Protein AF-A0A920NLV5-F1 (afdb_monom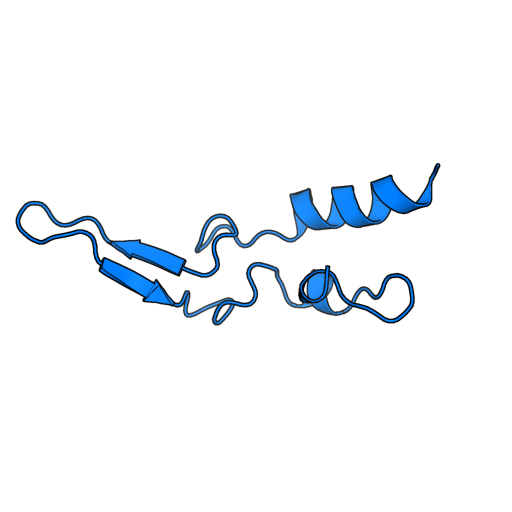er_lite)

Foldseek 3Di:
DPQVVVLVVLLVVFFDPQCRLQQWNWDDDPPDPIDTDGRPQCSSQRTDPVQQPDDDVNHGSSRD

Secondary structure (DSSP, 8-state):
--HHHHHHHHHHHHB-GGGTTSSEEEE--SSS--EEEE-TTTTT--B-HHHHT--BTTB-GGG-

Structure (mmCIF, N/CA/C/O backbone):
data_AF-A0A920NLV5-F1
#
_entry.id   AF-A0A920NLV5-F1
#
loop_
_atom_site.group_PDB
_atom_site.id
_atom_site.type_symbol
_atom_site.label_atom_id
_atom_site.label_alt_id
_atom_site.label_comp_id
_atom_site.label_asym_id
_atom_site.label_entity_id
_atom_site.label_seq_id
_atom_site.pdbx_PDB_ins_code
_atom_site.Cartn_x
_atom_site.Cartn_y
_atom_site.Cartn_z
_atom_site.occupancy
_atom_site.B_iso_or_equiv
_atom_site.auth_seq_id
_atom_site.auth_comp_id
_atom_site.auth_asym_id
_atom_site.auth_atom_id
_atom_site.pdbx_PDB_model_num
ATOM 1 N N . MET A 1 1 ? -5.600 11.374 23.867 1.00 50.56 1 MET A N 1
ATOM 2 C CA . MET A 1 1 ? -4.172 11.527 23.499 1.00 50.56 1 MET A CA 1
ATOM 3 C C . MET A 1 1 ? -3.406 10.194 23.447 1.00 50.56 1 MET A C 1
ATOM 5 O O . MET A 1 1 ? -2.398 10.146 22.765 1.00 50.56 1 MET A O 1
ATOM 9 N N . ALA A 1 2 ? -3.899 9.094 24.041 1.00 45.91 2 ALA A N 1
ATOM 10 C CA . ALA A 1 2 ? -3.259 7.766 23.965 1.00 45.91 2 ALA A CA 1
ATOM 11 C C . ALA A 1 2 ? -3.631 6.911 22.724 1.00 45.91 2 ALA A C 1
ATOM 13 O O . ALA A 1 2 ? -2.912 5.981 22.379 1.00 45.91 2 ALA A O 1
ATOM 14 N N . THR A 1 3 ? -4.732 7.219 22.026 1.00 53.09 3 THR A N 1
ATOM 15 C CA . THR A 1 3 ? -5.286 6.375 20.945 1.00 53.09 3 THR A CA 1
ATOM 16 C C . THR A 1 3 ? -4.589 6.515 19.587 1.00 53.09 3 THR A C 1
ATOM 18 O O . THR A 1 3 ? -4.646 5.589 18.787 1.00 53.09 3 THR A O 1
ATOM 21 N N . SER A 1 4 ? -3.899 7.634 19.334 1.00 55.75 4 SER A N 1
ATOM 22 C CA . SER A 1 4 ? -3.116 7.846 18.102 1.00 55.75 4 SER A CA 1
ATOM 23 C C . SER A 1 4 ? -1.828 7.013 18.087 1.00 55.75 4 SER A C 1
ATOM 25 O O . SER A 1 4 ? -1.460 6.443 17.066 1.00 55.75 4 SER A O 1
ATOM 27 N N . LEU A 1 5 ? -1.181 6.855 19.247 1.00 60.06 5 LEU A N 1
ATOM 28 C CA . LEU A 1 5 ? 0.083 6.124 19.367 1.00 60.06 5 LEU A CA 1
ATOM 29 C C . LEU A 1 5 ? -0.044 4.642 19.005 1.00 60.06 5 LEU A C 1
ATOM 31 O O . LEU A 1 5 ? 0.876 4.097 18.409 1.00 60.06 5 LEU A O 1
ATOM 35 N N . ALA A 1 6 ? -1.173 3.996 19.317 1.00 64.69 6 ALA A N 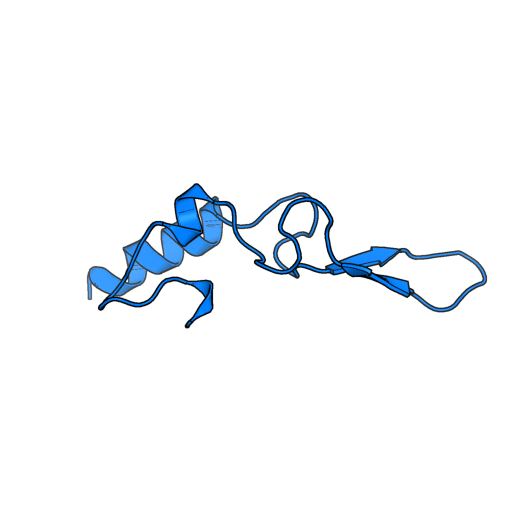1
ATOM 36 C CA . ALA A 1 6 ? -1.379 2.585 18.987 1.00 64.69 6 ALA A CA 1
ATOM 37 C C . ALA A 1 6 ? -1.444 2.355 17.467 1.00 64.69 6 ALA A C 1
ATOM 39 O O . ALA A 1 6 ? -0.758 1.476 16.953 1.00 64.69 6 ALA A O 1
ATOM 40 N N . VAL A 1 7 ? -2.204 3.188 16.744 1.00 67.62 7 VAL A N 1
ATOM 41 C CA . VAL A 1 7 ? -2.278 3.149 15.271 1.00 67.62 7 VAL A CA 1
ATOM 42 C C . VAL A 1 7 ? -0.922 3.509 14.661 1.00 67.62 7 VAL A C 1
ATOM 44 O O . VAL A 1 7 ? -0.460 2.842 13.744 1.00 67.62 7 VAL A O 1
ATOM 47 N N . PHE A 1 8 ? -0.233 4.509 15.215 1.00 68.69 8 PHE A N 1
ATOM 48 C CA . PHE A 1 8 ? 1.090 4.919 14.744 1.00 68.69 8 PHE A CA 1
ATOM 49 C C . PHE A 1 8 ? 2.157 3.830 14.947 1.00 68.69 8 PHE A C 1
ATOM 51 O O . PHE A 1 8 ? 3.015 3.616 14.095 1.00 68.69 8 PHE A O 1
ATOM 58 N N . HIS A 1 9 ? 2.089 3.090 16.055 1.00 70.12 9 HIS A N 1
ATOM 59 C CA . HIS A 1 9 ? 2.982 1.962 16.302 1.00 70.12 9 HIS A CA 1
ATOM 60 C C . HIS A 1 9 ? 2.689 0.791 15.353 1.00 70.12 9 HIS A C 1
ATOM 62 O O . HIS A 1 9 ? 3.615 0.123 14.900 1.00 70.12 9 HIS A O 1
ATOM 68 N N . LEU A 1 10 ? 1.416 0.580 15.007 1.00 72.81 10 LEU A N 1
ATOM 69 C CA . LEU A 1 10 ? 0.989 -0.387 13.995 1.00 72.81 10 LEU A CA 1
ATOM 70 C C . LEU A 1 10 ? 1.455 -0.021 12.589 1.00 72.81 10 LEU A C 1
ATOM 72 O O . LEU A 1 10 ? 1.883 -0.912 11.868 1.00 72.81 10 LEU A O 1
ATOM 76 N N . MET A 1 11 ? 1.456 1.266 12.228 1.00 68.44 11 MET A N 1
ATOM 77 C CA . MET A 1 11 ? 2.071 1.734 10.982 1.00 68.44 11 MET A CA 1
ATOM 78 C C . MET A 1 11 ? 3.539 1.309 10.923 1.00 68.44 11 MET A C 1
ATOM 80 O O . MET A 1 11 ? 3.940 0.633 9.993 1.00 68.44 11 MET A O 1
ATOM 84 N N . LEU A 1 12 ? 4.333 1.641 11.945 1.00 68.56 12 LEU A N 1
ATOM 85 C CA . LEU A 1 12 ? 5.779 1.379 11.954 1.00 68.56 12 LEU A CA 1
ATOM 86 C C . LEU A 1 12 ? 6.141 -0.112 11.920 1.00 68.56 12 LEU A C 1
ATOM 88 O O . LEU A 1 12 ? 7.161 -0.478 11.346 1.00 68.56 12 LEU A O 1
ATOM 92 N N . LYS A 1 13 ? 5.332 -0.963 12.557 1.00 68.62 13 LYS A N 1
ATOM 93 C CA . LYS A 1 13 ? 5.586 -2.409 12.656 1.00 68.62 13 LYS A CA 1
ATOM 94 C C . LYS A 1 13 ? 4.876 -3.242 11.588 1.00 68.62 13 LYS A C 1
ATOM 96 O O . LYS A 1 13 ? 5.230 -4.400 11.394 1.00 68.62 13 LYS A O 1
ATOM 101 N N . GLY A 1 14 ? 3.835 -2.692 10.974 1.00 71.44 14 GLY A N 1
ATOM 102 C CA . GLY A 1 14 ? 2.926 -3.408 10.085 1.00 71.44 14 GLY A CA 1
ATOM 103 C C . GLY A 1 14 ? 3.292 -3.315 8.612 1.00 71.44 14 GLY A C 1
ATOM 104 O O . GLY A 1 14 ? 2.793 -4.118 7.821 1.00 71.44 14 GLY A O 1
ATOM 105 N N . THR A 1 15 ? 4.134 -2.347 8.247 1.00 76.44 15 THR A N 1
ATOM 106 C CA . THR A 1 15 ? 4.589 -2.126 6.876 1.00 76.44 15 THR A CA 1
ATOM 107 C C . THR A 1 15 ? 5.335 -3.338 6.345 1.00 76.44 15 THR A C 1
ATOM 109 O O . THR A 1 15 ? 6.244 -3.856 6.993 1.00 76.44 15 THR A O 1
ATOM 112 N N . LEU A 1 16 ? 4.969 -3.790 5.147 1.00 77.06 16 LEU A N 1
ATOM 113 C CA . LEU A 1 16 ? 5.655 -4.919 4.536 1.00 77.06 16 LEU A CA 1
ATOM 114 C C . LEU A 1 16 ? 6.995 -4.491 3.930 1.00 77.06 16 LEU A C 1
ATOM 116 O O . LEU A 1 16 ? 7.016 -3.685 2.999 1.00 77.06 16 LEU A O 1
ATOM 120 N N . GLU A 1 17 ? 8.093 -5.104 4.377 1.00 77.50 17 GLU A N 1
ATOM 121 C CA . GLU A 1 17 ? 9.434 -4.869 3.815 1.00 77.50 17 GLU A CA 1
ATOM 122 C C . GLU A 1 17 ? 9.489 -5.161 2.309 1.00 77.50 17 GLU A C 1
ATOM 124 O O . GLU A 1 17 ? 10.159 -4.452 1.567 1.00 77.50 17 GLU A O 1
ATOM 129 N N . SER A 1 18 ? 8.702 -6.131 1.828 1.00 81.19 18 SER A N 1
ATOM 130 C CA . SER A 1 18 ? 8.671 -6.542 0.416 1.00 81.19 18 SER A CA 1
ATOM 131 C C . SER A 1 18 ? 8.258 -5.435 -0.560 1.00 81.19 18 SER A C 1
ATOM 133 O O . SER A 1 18 ? 8.526 -5.547 -1.750 1.00 81.19 18 SER A O 1
ATOM 135 N N . CYS A 1 19 ? 7.568 -4.394 -0.090 1.00 83.38 19 CYS A N 1
ATOM 136 C CA . CYS A 1 19 ? 7.162 -3.251 -0.916 1.00 83.38 19 CYS A CA 1
ATOM 137 C C . CYS A 1 19 ? 7.388 -1.902 -0.225 1.00 83.38 19 CYS A C 1
ATOM 139 O O . CYS A 1 19 ? 6.823 -0.903 -0.656 1.00 83.38 19 CYS A O 1
ATOM 141 N N . GLY A 1 20 ? 8.122 -1.875 0.894 1.00 80.75 20 GLY A N 1
ATOM 142 C CA . GLY A 1 20 ? 8.343 -0.667 1.695 1.00 80.75 20 GLY A CA 1
ATOM 143 C C . GLY A 1 20 ? 7.075 0.005 2.242 1.00 80.75 20 GLY A C 1
ATOM 144 O O . GLY A 1 20 ? 7.162 1.098 2.790 1.00 80.75 20 GLY A O 1
ATOM 145 N N . GLY A 1 21 ? 5.902 -0.627 2.109 1.00 83.00 21 GLY A N 1
ATOM 146 C CA . GLY A 1 21 ? 4.611 -0.032 2.468 1.00 83.00 21 GLY A CA 1
ATOM 147 C C . GLY A 1 21 ? 3.861 0.652 1.340 1.00 83.00 21 GLY A C 1
ATOM 148 O O . GLY A 1 21 ? 2.762 1.152 1.571 1.00 83.00 21 GLY A O 1
ATOM 149 N N . ASP A 1 22 ? 4.384 0.664 0.119 1.00 84.44 22 ASP A N 1
ATOM 150 C CA . ASP A 1 22 ? 3.683 1.272 -1.014 1.00 84.44 22 ASP A CA 1
ATOM 151 C C . ASP A 1 22 ? 2.608 0.356 -1.604 1.00 84.44 22 ASP A C 1
ATOM 153 O O . ASP A 1 22 ? 1.698 0.815 -2.287 1.00 84.44 22 ASP A O 1
ATOM 157 N N . GLY A 1 23 ? 2.681 -0.953 -1.339 1.00 86.69 23 GLY A N 1
ATOM 158 C CA . GLY A 1 23 ? 1.799 -1.944 -1.968 1.00 86.69 23 GLY A CA 1
ATOM 159 C C . GLY A 1 23 ? 2.114 -2.188 -3.449 1.00 86.69 23 GLY A C 1
ATOM 160 O O . GLY A 1 23 ? 1.547 -3.094 -4.064 1.00 86.69 23 GLY A O 1
ATOM 161 N N . LE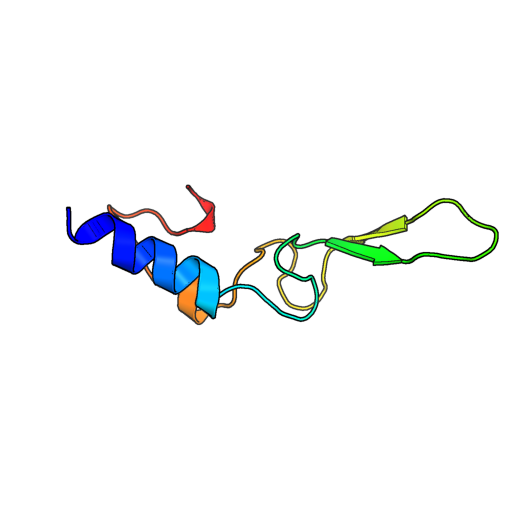U A 1 24 ? 3.066 -1.432 -3.991 1.00 88.75 24 LEU A N 1
ATOM 162 C CA . LEU A 1 24 ? 3.623 -1.536 -5.328 1.00 88.75 24 LEU A CA 1
ATOM 163 C C . LEU A 1 24 ? 5.133 -1.752 -5.211 1.00 88.75 24 LEU A C 1
ATOM 165 O O . LEU A 1 24 ? 5.777 -1.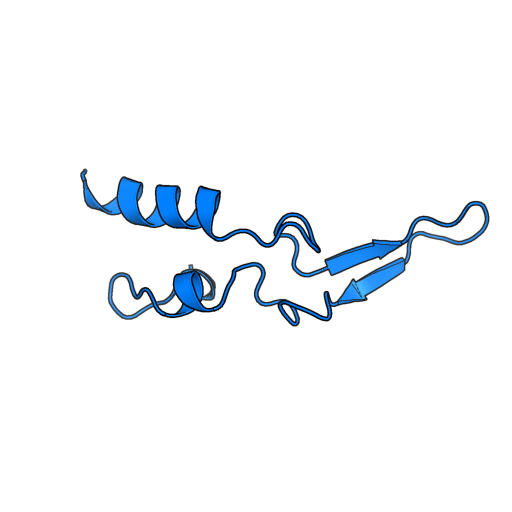225 -4.308 1.00 88.75 24 LEU A O 1
ATOM 169 N N . ILE A 1 25 ? 5.695 -2.529 -6.126 1.00 89.31 25 ILE A N 1
ATOM 170 C CA . ILE A 1 25 ? 7.134 -2.727 -6.262 1.00 89.31 25 ILE A CA 1
ATOM 171 C C . ILE A 1 25 ? 7.556 -1.997 -7.530 1.00 89.31 25 ILE A C 1
ATOM 173 O O . ILE A 1 25 ? 7.028 -2.261 -8.614 1.00 89.31 25 ILE A O 1
ATOM 177 N N . LYS A 1 26 ? 8.491 -1.060 -7.378 1.00 89.56 26 LYS A N 1
ATOM 178 C CA . LYS A 1 26 ? 9.120 -0.373 -8.500 1.00 89.56 26 LYS A CA 1
ATOM 179 C C . LYS A 1 26 ? 10.220 -1.271 -9.056 1.00 89.56 26 LYS A C 1
ATOM 181 O O . LYS A 1 26 ? 11.152 -1.620 -8.337 1.00 89.56 26 LYS A O 1
ATOM 186 N N . ILE A 1 27 ? 10.104 -1.645 -10.322 1.00 88.19 27 ILE A N 1
ATOM 187 C CA . ILE A 1 27 ? 11.139 -2.391 -11.032 1.00 88.19 27 ILE A CA 1
ATOM 188 C C . ILE A 1 27 ? 11.848 -1.401 -11.948 1.00 88.19 27 ILE A C 1
ATOM 190 O O . ILE A 1 27 ? 11.297 -0.980 -12.966 1.00 88.19 27 ILE A O 1
ATOM 194 N N . GLU A 1 28 ? 13.058 -1.020 -11.549 1.00 88.69 28 GLU A N 1
ATOM 195 C CA . GLU A 1 28 ? 13.924 -0.149 -12.338 1.00 88.69 28 GLU A CA 1
ATOM 196 C C . GLU A 1 28 ? 14.726 -0.999 -13.325 1.00 88.69 28 GLU A C 1
ATOM 198 O O . GLU A 1 28 ? 15.384 -1.976 -12.956 1.00 88.69 28 GLU A O 1
ATOM 203 N N . MET A 1 29 ? 14.655 -0.635 -14.603 1.00 86.12 29 MET A N 1
ATOM 204 C CA . MET A 1 29 ? 15.394 -1.294 -15.673 1.00 86.12 29 MET A CA 1
ATOM 205 C C . MET A 1 29 ? 16.261 -0.269 -16.389 1.00 86.12 29 MET A C 1
ATOM 207 O O . MET A 1 29 ? 15.826 0.842 -16.659 1.00 86.12 29 MET A O 1
ATOM 211 N N . ASN A 1 30 ? 17.479 -0.660 -16.766 1.00 87.12 30 ASN A N 1
ATOM 212 C CA . ASN A 1 30 ? 18.461 0.266 -17.347 1.00 87.12 30 ASN A CA 1
ATOM 213 C C . ASN A 1 30 ? 18.003 0.981 -18.630 1.00 87.12 30 ASN A C 1
ATOM 215 O O . ASN A 1 30 ? 18.569 2.009 -18.987 1.00 87.12 30 ASN A O 1
ATOM 219 N N . PHE A 1 31 ? 17.034 0.420 -19.354 1.00 87.06 31 PHE A N 1
ATOM 220 C CA . PHE A 1 31 ? 16.659 0.883 -20.694 1.00 87.06 31 PHE A CA 1
ATOM 221 C C . PHE A 1 31 ? 15.154 1.050 -20.894 1.00 87.06 31 PHE A C 1
ATOM 223 O O . PHE A 1 31 ? 14.733 1.526 -21.946 1.00 87.06 31 PHE A O 1
ATOM 230 N N . LEU A 1 32 ? 14.343 0.631 -19.923 1.00 88.38 32 LEU A N 1
ATOM 231 C CA . LEU A 1 32 ? 12.892 0.732 -19.991 1.00 88.38 32 LEU A CA 1
ATOM 232 C C . LEU A 1 32 ? 12.410 1.717 -18.928 1.00 88.38 32 LEU A C 1
ATOM 234 O O . LEU A 1 32 ? 13.061 1.848 -17.892 1.00 88.38 32 LEU A O 1
ATOM 238 N N . PRO A 1 33 ? 11.282 2.404 -19.173 1.00 88.38 33 PRO A N 1
ATOM 239 C CA . PRO A 1 33 ? 10.656 3.211 -18.142 1.00 88.38 33 PRO A CA 1
ATOM 240 C C . P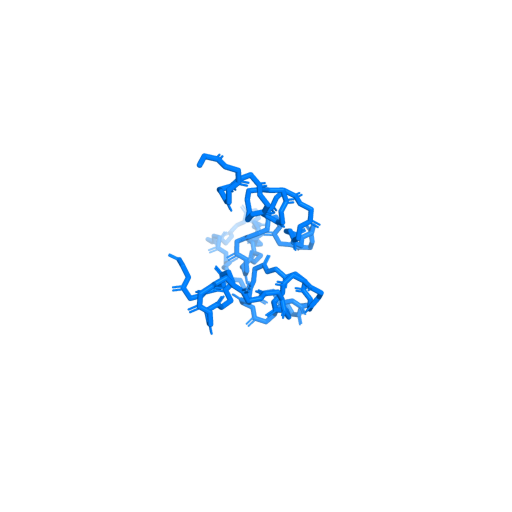RO A 1 33 ? 10.320 2.3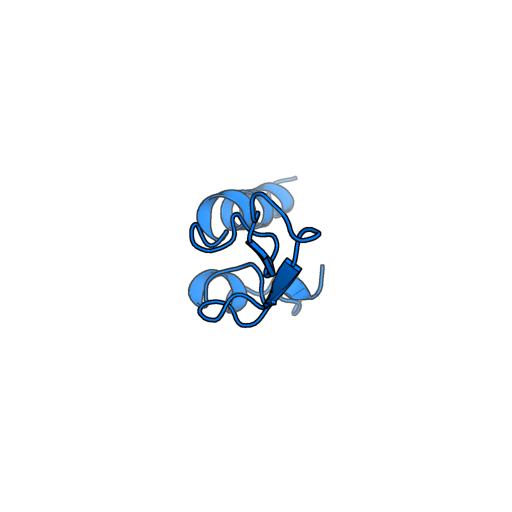46 -16.928 1.00 88.38 33 PRO A C 1
ATOM 242 O O . PRO A 1 33 ? 10.025 1.156 -17.060 1.00 88.38 33 PRO A O 1
ATOM 245 N N . ASP A 1 34 ? 10.344 2.975 -15.759 1.00 90.69 34 ASP A N 1
ATOM 246 C CA . ASP A 1 34 ? 10.013 2.326 -14.498 1.00 90.69 34 ASP A CA 1
ATOM 247 C C . ASP A 1 34 ? 8.634 1.665 -14.567 1.00 90.69 34 ASP A C 1
ATOM 249 O O . ASP A 1 34 ? 7.635 2.299 -14.923 1.00 90.69 34 ASP A O 1
ATOM 253 N N . VAL A 1 35 ? 8.578 0.385 -14.200 1.00 91.25 35 VAL A N 1
ATOM 254 C CA . VAL A 1 35 ? 7.324 -0.368 -14.142 1.00 91.25 35 VAL A CA 1
ATOM 255 C C . VAL A 1 35 ? 6.944 -0.579 -12.686 1.00 91.25 35 VAL A C 1
ATOM 257 O O . VAL A 1 35 ? 7.755 -1.011 -11.867 1.00 91.25 35 VAL A O 1
ATOM 260 N N . TYR A 1 36 ? 5.683 -0.299 -12.374 1.00 91.12 36 TYR A N 1
ATOM 261 C CA . TYR A 1 36 ? 5.102 -0.554 -11.065 1.00 91.12 36 TYR A CA 1
ATOM 262 C C . TYR A 1 36 ? 4.264 -1.819 -11.140 1.00 91.12 36 TYR A C 1
ATOM 264 O O . TYR A 1 36 ? 3.278 -1.878 -11.876 1.00 91.12 36 TYR A O 1
ATOM 272 N N . VAL A 1 37 ? 4.649 -2.831 -10.370 1.00 91.38 37 VAL A N 1
ATOM 273 C CA . VAL A 1 37 ? 3.870 -4.062 -10.229 1.00 91.38 37 VAL A CA 1
ATOM 274 C C . VAL A 1 37 ? 3.235 -4.109 -8.849 1.00 91.38 37 VAL A C 1
ATOM 276 O O . VAL A 1 37 ? 3.824 -3.665 -7.865 1.00 91.38 37 VAL A O 1
ATOM 279 N N . THR A 1 38 ? 2.021 -4.642 -8.751 1.00 91.69 38 THR A N 1
ATOM 280 C CA . THR A 1 38 ? 1.389 -4.863 -7.449 1.00 91.69 38 THR A CA 1
ATOM 281 C C . THR A 1 38 ? 2.215 -5.857 -6.644 1.00 91.69 38 THR A C 1
ATOM 283 O O . THR A 1 38 ? 2.608 -6.903 -7.158 1.00 91.69 38 THR A O 1
ATOM 286 N N . CYS A 1 39 ? 2.474 -5.543 -5.375 1.00 89.12 39 CYS A N 1
ATOM 287 C CA . CYS A 1 39 ? 3.192 -6.452 -4.495 1.00 89.12 39 CYS A CA 1
ATOM 288 C C . CYS A 1 39 ? 2.404 -7.758 -4.351 1.00 89.12 39 CYS A C 1
ATOM 290 O O . CYS A 1 39 ? 1.257 -7.754 -3.907 1.00 89.12 39 CYS A O 1
ATOM 292 N N . GLU A 1 40 ? 3.023 -8.882 -4.690 1.00 87.31 40 GLU A N 1
ATOM 293 C CA . GLU A 1 40 ? 2.386 -10.201 -4.626 1.00 87.31 40 GLU A CA 1
ATOM 294 C C . GLU A 1 40 ? 2.063 -10.647 -3.192 1.00 87.31 40 GLU A C 1
ATOM 296 O O . GLU A 1 40 ? 1.117 -11.405 -2.970 1.00 87.31 40 GLU A O 1
ATOM 301 N N . VAL A 1 41 ? 2.812 -10.133 -2.211 1.00 84.81 41 VAL A N 1
ATOM 302 C CA . VAL A 1 41 ? 2.696 -10.542 -0.809 1.00 84.81 41 VAL A CA 1
ATOM 303 C C . VAL A 1 41 ? 1.529 -9.842 -0.118 1.00 84.81 41 VAL A C 1
ATOM 305 O O . VAL A 1 41 ? 0.677 -10.504 0.473 1.00 84.81 41 VAL A O 1
ATOM 308 N N . CYS A 1 42 ? 1.454 -8.508 -0.201 1.00 85.50 42 CYS A N 1
ATOM 309 C CA . CYS A 1 42 ? 0.346 -7.753 0.395 1.00 85.50 42 CYS A CA 1
ATOM 310 C C . CYS A 1 42 ? -0.830 -7.545 -0.566 1.00 85.50 42 CYS A C 1
ATOM 312 O O . CYS A 1 42 ? -1.884 -7.095 -0.130 1.00 85.50 42 CYS A O 1
ATOM 314 N N . LYS A 1 43 ? -0.674 -7.849 -1.861 1.00 86.31 43 LYS A N 1
ATOM 315 C CA . LYS A 1 43 ? -1.694 -7.643 -2.905 1.00 86.31 43 LYS A CA 1
ATOM 316 C C . LYS A 1 43 ? -2.235 -6.209 -2.951 1.00 86.31 43 LYS A C 1
ATOM 318 O O . LYS A 1 43 ? -3.406 -5.998 -3.243 1.00 86.31 43 LYS A O 1
ATOM 323 N N . GLY A 1 44 ? -1.381 -5.234 -2.638 1.00 84.44 44 GLY A N 1
ATOM 324 C CA . GLY A 1 44 ? -1.744 -3.817 -2.570 1.00 84.44 44 GLY A CA 1
ATOM 325 C C . GLY A 1 44 ? -2.255 -3.338 -1.207 1.00 84.44 44 GLY A C 1
ATOM 326 O O . GLY A 1 44 ? -2.446 -2.141 -1.048 1.00 84.44 44 GLY A O 1
ATOM 327 N N . ALA A 1 45 ? -2.403 -4.215 -0.207 1.00 83.69 45 ALA A N 1
ATOM 328 C CA . ALA A 1 45 ? -2.920 -3.852 1.120 1.00 83.69 45 ALA A CA 1
ATOM 329 C C . ALA A 1 45 ? -1.928 -3.067 2.001 1.00 83.69 45 ALA A C 1
ATOM 331 O O . ALA A 1 45 ? -2.303 -2.580 3.063 1.00 83.69 45 ALA A O 1
ATOM 332 N N . ARG A 1 46 ? -0.654 -2.945 1.583 1.00 85.38 46 ARG A N 1
ATOM 333 C CA . ARG A 1 46 ? 0.432 -2.155 2.223 1.00 85.38 46 ARG A CA 1
ATOM 334 C C . ARG A 1 46 ? 0.896 -2.634 3.609 1.00 85.38 46 ARG A C 1
ATOM 336 O O . ARG A 1 46 ? 2.053 -2.416 3.969 1.00 85.38 46 ARG A O 1
ATOM 343 N N . TYR A 1 47 ? 0.046 -3.354 4.334 1.00 83.88 47 TYR A N 1
ATOM 344 C CA . TYR A 1 47 ? 0.286 -3.848 5.686 1.00 83.88 47 TYR A CA 1
ATOM 345 C C . TYR A 1 47 ? 0.146 -5.370 5.776 1.00 83.88 47 TYR A C 1
ATOM 347 O O . TYR A 1 47 ? -0.526 -6.012 4.965 1.00 83.88 47 TYR A O 1
ATOM 355 N N . ASN A 1 48 ? 0.780 -5.963 6.788 1.00 80.38 48 ASN A N 1
ATOM 356 C CA . ASN A 1 48 ? 0.630 -7.384 7.083 1.00 80.38 48 ASN A CA 1
ATOM 357 C C . ASN A 1 48 ? -0.776 -7.725 7.623 1.00 80.38 48 ASN A C 1
ATOM 359 O O . ASN A 1 48 ? -1.539 -6.875 8.094 1.00 80.38 48 ASN A O 1
ATOM 363 N N . ARG A 1 49 ? -1.118 -9.017 7.582 1.00 81.00 49 ARG A N 1
ATOM 364 C CA . ARG A 1 49 ? -2.442 -9.508 7.993 1.00 81.00 49 ARG A CA 1
ATOM 365 C C . ARG A 1 49 ? -2.751 -9.242 9.468 1.00 81.00 49 ARG A C 1
ATOM 367 O O . ARG A 1 49 ? -3.909 -9.021 9.800 1.00 81.00 49 ARG A O 1
ATOM 374 N N . GLU A 1 50 ? -1.745 -9.261 10.338 1.00 80.88 50 GLU A N 1
ATOM 375 C CA . GLU A 1 50 ? -1.902 -8.969 11.770 1.00 80.88 50 GLU A CA 1
ATOM 376 C C . GLU A 1 50 ? -2.321 -7.511 12.000 1.00 80.88 50 GLU A C 1
ATOM 378 O O . GLU A 1 50 ? -3.214 -7.232 12.798 1.00 80.88 50 GLU A O 1
ATOM 383 N N . THR A 1 51 ? -1.754 -6.586 11.226 1.00 82.62 51 THR A N 1
ATOM 384 C CA . THR A 1 51 ? -2.076 -5.157 11.285 1.00 82.62 51 THR A CA 1
ATOM 385 C C . THR A 1 51 ? -3.478 -4.881 10.747 1.00 82.62 51 THR A C 1
ATOM 387 O O . THR A 1 51 ? -4.235 -4.131 11.359 1.00 82.62 51 THR A O 1
ATOM 390 N N . LEU A 1 52 ? -3.875 -5.542 9.655 1.00 81.94 52 LEU A N 1
ATOM 391 C CA . LEU A 1 52 ? -5.213 -5.398 9.064 1.00 81.94 52 LEU A CA 1
ATOM 392 C C . LEU A 1 52 ? -6.341 -5.945 9.957 1.00 81.94 52 LEU A C 1
ATOM 394 O O . LEU A 1 52 ? -7.496 -5.540 9.809 1.00 81.94 52 LEU A O 1
ATOM 398 N N . GLN A 1 53 ? -6.035 -6.858 10.885 1.00 82.25 53 GLN A N 1
ATOM 399 C CA . GLN A 1 53 ? -7.010 -7.375 11.854 1.00 82.25 53 GLN A CA 1
ATOM 400 C C . GLN A 1 53 ? -7.330 -6.376 12.968 1.00 82.25 53 GLN A C 1
ATOM 402 O O . GLN A 1 53 ? -8.378 -6.489 13.611 1.00 82.25 53 GLN A O 1
ATOM 407 N N . ILE A 1 54 ? -6.462 -5.392 13.196 1.00 81.62 54 ILE A N 1
ATOM 408 C CA . ILE A 1 54 ? -6.655 -4.416 14.258 1.00 81.62 54 ILE A CA 1
ATOM 409 C C . ILE A 1 54 ? -7.594 -3.323 13.764 1.00 81.62 54 ILE A C 1
ATOM 411 O O . ILE A 1 54 ? -7.334 -2.622 12.787 1.00 81.62 54 ILE A O 1
ATOM 415 N N . LYS A 1 55 ? -8.719 -3.191 14.468 1.00 81.56 55 LYS A N 1
ATOM 416 C CA . LYS A 1 55 ? -9.765 -2.226 14.144 1.00 81.56 55 LYS A CA 1
ATOM 417 C C . LYS A 1 55 ? -9.741 -1.075 15.134 1.00 81.56 55 LYS A C 1
ATOM 419 O O . LYS A 1 55 ? -9.920 -1.271 16.335 1.00 81.56 55 LYS A O 1
ATOM 424 N N . TYR A 1 56 ? -9.603 0.138 14.624 1.00 79.81 56 TYR A N 1
ATOM 425 C CA . TYR A 1 56 ? -9.819 1.365 15.369 1.00 79.81 56 TYR A CA 1
ATOM 426 C C . TYR A 1 56 ? -11.165 1.965 14.966 1.00 79.81 56 TYR A C 1
ATOM 428 O O . TYR A 1 56 ? -11.422 2.221 13.794 1.00 79.81 56 TYR A O 1
ATOM 436 N N . LYS A 1 57 ? -12.064 2.164 15.938 1.00 83.50 57 LYS A N 1
ATOM 437 C CA . LYS A 1 57 ? -13.434 2.661 15.687 1.00 83.50 57 LYS A CA 1
ATOM 438 C C . LYS A 1 57 ? -14.199 1.851 14.621 1.00 83.50 57 LYS A C 1
ATOM 440 O O . LYS A 1 57 ? -14.983 2.403 13.859 1.00 83.50 57 LYS A O 1
ATOM 445 N N . GLY A 1 58 ? -13.953 0.541 14.561 1.00 83.62 58 GLY A N 1
ATOM 446 C CA . GLY A 1 58 ? -14.576 -0.364 13.588 1.00 83.62 58 GLY A CA 1
ATOM 447 C C . GLY A 1 58 ? -13.926 -0.381 12.200 1.00 83.62 58 GLY A C 1
ATOM 448 O O . GLY A 1 58 ? -14.296 -1.228 11.392 1.00 83.62 58 GLY A O 1
ATOM 449 N N . LYS A 1 59 ? -12.934 0.478 11.949 1.00 81.44 59 LYS A N 1
ATOM 450 C CA . LYS A 1 59 ? -12.177 0.578 10.697 1.00 81.44 59 LYS A CA 1
ATOM 451 C C . LYS A 1 59 ? -10.775 -0.003 10.863 1.00 81.44 59 LYS A C 1
ATOM 453 O O . LYS A 1 59 ? -10.189 0.128 11.936 1.00 81.44 59 LYS A O 1
ATOM 458 N N . ASN A 1 60 ? -10.253 -0.680 9.847 1.00 82.62 60 ASN A N 1
ATOM 459 C CA . ASN A 1 60 ? -8.853 -1.118 9.837 1.00 82.62 60 ASN A CA 1
ATOM 460 C C . ASN A 1 60 ? -7.956 0.025 9.333 1.00 82.62 60 ASN A C 1
ATOM 462 O O . ASN A 1 60 ? -8.461 1.059 8.911 1.00 82.62 60 ASN A O 1
ATOM 466 N N . ILE A 1 61 ? -6.637 -0.160 9.377 1.00 79.94 61 ILE A N 1
ATOM 467 C CA . ILE A 1 61 ? -5.680 0.874 8.957 1.00 79.94 61 ILE A CA 1
ATOM 468 C C . ILE A 1 61 ? -5.694 1.181 7.452 1.00 79.94 61 ILE A C 1
ATOM 470 O O . ILE A 1 61 ? -5.229 2.235 7.054 1.00 79.94 61 ILE A O 1
ATOM 474 N N . GLU A 1 62 ? -6.228 0.274 6.634 1.00 78.50 62 GLU A N 1
ATOM 475 C CA . GLU A 1 62 ? -6.397 0.464 5.187 1.00 78.50 62 GLU A CA 1
ATOM 476 C C . GLU A 1 62 ? -7.553 1.428 4.861 1.00 78.50 62 GLU A C 1
ATOM 478 O O . GLU A 1 62 ? -7.544 2.080 3.824 1.00 78.50 62 GLU A O 1
ATOM 483 N N . ASP A 1 63 ? -8.534 1.542 5.761 1.00 77.38 63 ASP A N 1
ATOM 484 C CA . ASP A 1 63 ? -9.702 2.427 5.635 1.00 77.38 63 ASP A CA 1
ATOM 485 C C . ASP A 1 63 ? -9.433 3.858 6.160 1.00 77.38 63 ASP A C 1
ATOM 487 O O . ASP A 1 63 ? -10.322 4.714 6.113 1.00 77.38 63 ASP A O 1
ATOM 491 N N . PHE A 1 64 ? -8.236 4.110 6.710 1.00 72.12 64 PHE A N 1
ATOM 492 C CA . PHE A 1 64 ? -7.789 5.418 7.213 1.00 72.12 64 PHE A CA 1
ATOM 493 C C . PHE A 1 64 ? -6.909 6.142 6.196 1.00 72.12 64 PHE A C 1
ATOM 495 O O . PHE A 1 64 ? -7.133 7.365 6.044 1.00 72.12 64 PHE A O 1
#

pLDDT: mean 79.63, std 10.25, range [45.91, 91.69]

Radius of gyration: 14.3 Å; chains: 1; bounding box: 33×22×45 Å

Sequence (64 aa):
MATSLAVFHLMLKGTLESCGGDGLIKIEMNFLPDVYVTCEVCKGARYNRETLQIKYKGKNIEDF